Protein AF-A0A6P7F7A7-F1 (afdb_monomer)

Secondary structure (DSSP, 8-state):
--HHHHHHHTT---HHHHHHHHHHHHHHHHHTTSS--HHHHHT--B---SS--SS--SB-PPP-SSHHHHTSHHHHHHHHHHHHHTTS-SSSS-HHHHHHHHHHHHHH--

pLDDT: mean 87.93, std 7.08, range [53.31, 95.12]

Foldseek 3Di:
DDPVVVCVVVVNDDPVLVVLLVLLLVVLCLQVVVDPDPPLVVLWAADPDPDDDLQDQRGDADDDPDPCNCCPSRNVSSVSSSVLVNPDDSRPDDPVVVSVSSVVVSVVPD

Structure (mmCIF, N/CA/C/O backbone):
data_AF-A0A6P7F7A7-F1
#
_entry.id   AF-A0A6P7F7A7-F1
#
loop_
_atom_site.group_PDB
_atom_site.id
_atom_site.type_symbol
_atom_site.label_atom_id
_atom_site.label_alt_id
_atom_site.label_comp_id
_atom_site.label_asym_id
_atom_site.label_entity_id
_atom_site.label_seq_id
_atom_site.pdbx_PDB_ins_code
_atom_site.Cartn_x
_atom_site.Cartn_y
_atom_site.Cartn_z
_atom_site.occupancy
_atom_site.B_iso_or_equiv
_atom_site.auth_seq_id
_atom_site.auth_comp_id
_atom_site.auth_asym_id
_atom_site.auth_atom_id
_atom_site.pdbx_PDB_model_num
ATOM 1 N N . MET A 1 1 ? -22.895 19.239 18.131 1.00 66.06 1 MET A N 1
ATOM 2 C CA . MET A 1 1 ? -22.061 18.019 18.179 1.00 66.06 1 MET A CA 1
ATOM 3 C C . MET A 1 1 ? -21.367 17.891 16.835 1.00 66.06 1 MET A C 1
ATOM 5 O O . MET A 1 1 ? -22.065 17.857 15.827 1.00 66.06 1 MET A O 1
ATOM 9 N N . SER A 1 2 ? -20.034 17.962 16.785 1.00 86.69 2 SER A N 1
ATOM 10 C CA . SER A 1 2 ? -19.317 17.939 15.499 1.00 86.69 2 SER A CA 1
ATOM 11 C C . SER A 1 2 ? -19.252 16.513 14.935 1.00 86.69 2 SER A C 1
ATOM 13 O O . SER A 1 2 ? -19.332 15.534 15.681 1.00 86.69 2 SER A O 1
ATOM 15 N N . SER A 1 3 ? -19.093 16.374 13.616 1.00 81.25 3 SER A N 1
ATOM 16 C CA . SER A 1 3 ? -18.943 15.060 12.969 1.00 81.25 3 SER A CA 1
ATOM 17 C C . SER A 1 3 ? -17.721 14.284 13.483 1.00 81.25 3 SER A C 1
ATOM 19 O O . SER A 1 3 ? -17.748 13.057 13.539 1.00 81.25 3 SER A O 1
ATOM 21 N N . VAL A 1 4 ? -16.669 14.990 13.910 1.00 85.19 4 VAL A N 1
ATOM 22 C CA . VAL A 1 4 ? -15.457 14.406 14.506 1.00 85.19 4 VAL A CA 1
ATOM 23 C C . VAL A 1 4 ? -15.768 13.775 15.861 1.00 85.19 4 VAL A C 1
ATOM 25 O O . VAL A 1 4 ? -15.361 12.648 16.136 1.00 85.19 4 VAL A O 1
ATOM 28 N N . GLU A 1 5 ? -16.547 14.471 16.686 1.00 87.75 5 GLU A N 1
ATOM 29 C CA . GLU A 1 5 ? -16.936 13.995 18.012 1.00 87.75 5 GLU A CA 1
ATOM 30 C C . GLU A 1 5 ? -17.831 12.748 17.929 1.00 87.75 5 GLU A C 1
ATOM 32 O O . GLU A 1 5 ? -17.629 11.779 18.660 1.00 87.75 5 GLU A O 1
ATOM 37 N N . LEU A 1 6 ? -18.768 12.732 16.975 1.00 90.44 6 LEU A N 1
ATOM 38 C CA . LEU A 1 6 ? -19.599 11.565 16.661 1.00 90.44 6 LEU A CA 1
ATOM 39 C C . LEU A 1 6 ? -18.765 10.352 16.242 1.00 90.44 6 LEU A C 1
ATOM 41 O O . LEU A 1 6 ? -18.990 9.246 16.730 1.00 90.44 6 LEU A O 1
ATOM 45 N N . ARG A 1 7 ? -17.784 10.555 15.357 1.00 88.31 7 ARG A N 1
ATOM 46 C CA . ARG A 1 7 ? -16.909 9.478 14.878 1.00 88.31 7 ARG A CA 1
ATOM 47 C C . ARG A 1 7 ? -16.063 8.883 15.998 1.00 88.31 7 ARG A C 1
ATOM 49 O O . ARG A 1 7 ? -15.931 7.666 16.049 1.00 88.31 7 ARG A O 1
ATOM 56 N N . SER A 1 8 ? -15.560 9.716 16.909 1.00 87.06 8 SER A N 1
ATOM 57 C CA . SER A 1 8 ? -14.833 9.249 18.095 1.00 87.06 8 SER A CA 1
ATOM 58 C C . SER A 1 8 ? -15.723 8.391 19.001 1.00 87.06 8 SER A C 1
ATOM 60 O O . SER A 1 8 ? -15.368 7.260 19.326 1.00 87.06 8 SER A O 1
ATOM 62 N N . ARG A 1 9 ? -16.939 8.863 19.317 1.00 91.00 9 ARG A N 1
ATOM 63 C CA . ARG A 1 9 ? -17.891 8.123 20.167 1.00 91.00 9 ARG A CA 1
ATOM 64 C C . ARG A 1 9 ? -18.339 6.791 19.566 1.00 91.00 9 ARG A C 1
ATOM 66 O O . ARG A 1 9 ? -18.582 5.845 20.304 1.00 91.00 9 ARG A O 1
ATOM 73 N N . LEU A 1 10 ? -18.458 6.721 18.242 1.00 90.94 10 LEU A N 1
ATOM 74 C CA . LEU A 1 10 ? -18.872 5.515 17.520 1.00 90.94 10 LEU A CA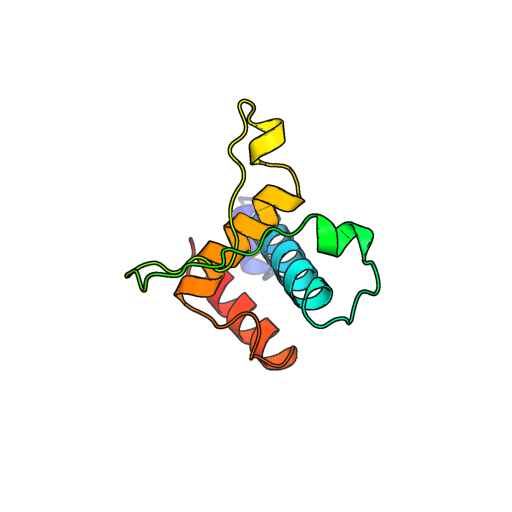 1
ATOM 75 C C . LEU A 1 10 ? -17.690 4.635 17.081 1.00 90.94 10 LEU A C 1
ATOM 77 O O . LEU A 1 10 ? -17.907 3.629 16.410 1.00 90.94 10 LEU A O 1
ATOM 81 N N . ASN A 1 11 ? -16.452 5.001 17.437 1.00 86.12 11 ASN A N 1
ATOM 82 C CA . ASN A 1 11 ? -15.229 4.308 17.024 1.00 86.12 11 ASN A CA 1
ATOM 83 C C . ASN A 1 11 ? -15.105 4.139 15.490 1.00 86.12 11 ASN A C 1
ATOM 85 O O . ASN A 1 11 ? -14.665 3.107 14.981 1.00 86.12 11 ASN A O 1
ATOM 89 N N . ILE A 1 12 ? -15.518 5.162 14.734 1.00 87.94 12 ILE A N 1
ATOM 90 C CA . ILE A 1 12 ? -15.504 5.169 13.267 1.00 87.94 12 ILE A CA 1
ATOM 91 C C . ILE A 1 12 ? -14.211 5.825 12.767 1.00 87.94 12 ILE A C 1
ATOM 93 O O . ILE A 1 12 ? -13.990 7.033 12.926 1.00 87.94 12 ILE A O 1
ATOM 97 N N . SER A 1 13 ? -13.375 5.029 12.095 1.00 86.50 13 SER A N 1
ATOM 98 C CA . SER A 1 13 ? -12.149 5.500 11.435 1.00 86.50 13 SER A CA 1
ATOM 99 C C . SER A 1 13 ? -12.432 6.581 10.390 1.00 86.50 13 SER A C 1
ATOM 101 O O . SER A 1 13 ? -13.549 6.707 9.883 1.00 86.50 13 SER A O 1
ATOM 103 N N . SER A 1 14 ? -11.430 7.398 10.068 1.00 89.81 14 SER A N 1
ATOM 104 C CA . SER A 1 14 ? -11.601 8.399 9.015 1.00 89.81 14 SER A CA 1
ATOM 105 C C . SER A 1 14 ? -11.662 7.747 7.643 1.00 89.81 14 SER A C 1
ATOM 107 O O . SER A 1 14 ? -11.189 6.628 7.443 1.00 89.81 14 SER A O 1
ATOM 109 N N . LEU A 1 15 ? -12.267 8.443 6.678 1.00 89.94 15 LEU A N 1
ATOM 110 C CA . LEU A 1 15 ? -12.226 7.978 5.295 1.00 89.94 15 LEU A CA 1
ATOM 111 C C . LEU A 1 15 ? -10.778 7.934 4.787 1.00 89.94 15 LEU A C 1
ATOM 113 O O . LEU A 1 15 ? -10.432 7.062 3.998 1.00 89.94 15 LEU A O 1
ATOM 117 N N . GLU A 1 16 ? -9.934 8.852 5.252 1.00 90.44 16 GLU A N 1
ATOM 118 C CA . GLU A 1 16 ? -8.508 8.866 4.943 1.00 90.44 16 GLU A CA 1
ATOM 119 C C . GLU A 1 16 ? -7.801 7.626 5.502 1.00 90.44 16 GLU A C 1
ATOM 121 O O . GLU A 1 16 ? -7.131 6.920 4.752 1.00 90.44 16 GLU A O 1
ATOM 126 N N . ASP A 1 17 ? -8.039 7.292 6.771 1.00 91.44 17 ASP A N 1
ATOM 127 C CA . ASP A 1 17 ? -7.515 6.093 7.432 1.00 91.44 17 ASP A CA 1
ATOM 128 C C . ASP A 1 17 ? -7.943 4.840 6.678 1.00 91.44 17 ASP A C 1
ATOM 130 O O . ASP A 1 17 ? -7.138 3.956 6.395 1.00 91.44 17 ASP A O 1
ATOM 134 N N . TYR A 1 18 ? -9.231 4.767 6.338 1.00 91.25 18 TYR A N 1
ATOM 135 C CA . TYR A 1 18 ? -9.799 3.639 5.619 1.00 91.25 18 TYR A CA 1
ATOM 136 C C . TYR A 1 18 ? -9.139 3.473 4.248 1.00 91.25 18 TYR A C 1
ATOM 138 O O . TYR A 1 18 ? -8.710 2.373 3.902 1.00 91.25 18 TYR A O 1
ATOM 146 N N . ARG A 1 19 ? -8.981 4.567 3.492 1.00 93.00 19 ARG A N 1
ATOM 147 C CA . ARG A 1 19 ? -8.305 4.553 2.187 1.00 93.00 19 ARG A CA 1
ATOM 148 C C . ARG A 1 19 ? -6.853 4.105 2.314 1.00 93.00 19 ARG A C 1
ATOM 150 O O . ARG A 1 19 ? -6.443 3.229 1.564 1.00 93.00 19 ARG A O 1
ATOM 157 N N . THR A 1 20 ? -6.118 4.633 3.290 1.00 93.69 20 THR A N 1
ATOM 158 C CA . THR A 1 20 ? -4.729 4.244 3.570 1.00 93.69 20 THR A CA 1
ATOM 159 C C . THR A 1 20 ? -4.615 2.755 3.895 1.00 93.69 20 THR A C 1
ATOM 161 O O . THR A 1 20 ? -3.761 2.062 3.341 1.00 93.69 20 THR A O 1
ATOM 164 N N . LYS A 1 21 ? -5.521 2.228 4.730 1.00 93.62 21 LYS A N 1
ATOM 165 C CA . LYS A 1 21 ? -5.580 0.794 5.044 1.00 93.62 21 LYS A CA 1
ATOM 166 C C . LYS A 1 21 ? -5.836 -0.047 3.798 1.00 93.62 21 LYS A C 1
ATOM 168 O O . LYS A 1 21 ? -5.132 -1.027 3.576 1.00 93.62 21 LYS A O 1
ATOM 173 N N . CYS A 1 22 ? -6.826 0.326 2.990 1.00 93.94 22 CYS A N 1
ATOM 174 C CA . CYS A 1 22 ? -7.156 -0.387 1.759 1.00 93.94 22 CYS A CA 1
ATOM 175 C C . CYS A 1 22 ? -5.997 -0.381 0.760 1.00 93.94 22 CYS A C 1
ATOM 177 O O . CYS A 1 22 ? -5.693 -1.427 0.199 1.00 93.94 22 CYS A O 1
ATOM 179 N N . ASP A 1 23 ? -5.337 0.761 0.578 1.00 95.00 23 ASP A N 1
ATOM 180 C CA . ASP A 1 23 ? -4.203 0.925 -0.333 1.00 95.00 23 ASP A CA 1
ATOM 181 C C . ASP A 1 23 ? -3.025 0.017 0.050 1.00 95.00 23 ASP A C 1
ATOM 183 O O . ASP A 1 23 ? -2.493 -0.705 -0.793 1.00 95.00 23 ASP A O 1
ATOM 187 N N . LEU A 1 24 ? -2.644 0.009 1.330 1.00 93.94 24 LEU A N 1
ATOM 188 C CA . LEU A 1 24 ? -1.545 -0.817 1.836 1.00 93.94 24 LEU A CA 1
ATOM 189 C C . LEU A 1 24 ? -1.900 -2.311 1.857 1.00 93.94 24 LEU A C 1
ATOM 191 O O . LEU A 1 24 ? -1.065 -3.139 1.508 1.00 93.94 24 LEU A O 1
ATOM 195 N N . ILE A 1 25 ? -3.139 -2.676 2.209 1.00 93.62 25 ILE A N 1
ATOM 196 C CA . ILE A 1 25 ? -3.612 -4.068 2.112 1.00 93.62 25 ILE A CA 1
ATOM 197 C C . ILE A 1 25 ? -3.598 -4.539 0.660 1.00 93.62 25 ILE A C 1
ATOM 199 O O . ILE A 1 25 ? -3.210 -5.673 0.392 1.00 93.62 25 ILE A O 1
ATOM 203 N N . PHE A 1 26 ? -4.042 -3.696 -0.271 1.00 93.25 26 PHE A N 1
ATOM 204 C CA . PHE A 1 26 ? -4.012 -4.017 -1.690 1.00 93.25 26 PHE A CA 1
ATOM 205 C C . PHE A 1 26 ? -2.575 -4.225 -2.173 1.00 93.25 26 PHE A C 1
ATOM 207 O O . PHE A 1 26 ? -2.306 -5.225 -2.830 1.00 93.25 26 PHE A O 1
ATOM 214 N N . LEU A 1 27 ? -1.647 -3.345 -1.783 1.00 93.44 27 LEU A N 1
ATOM 215 C CA . LEU A 1 27 ? -0.226 -3.501 -2.091 1.00 93.44 27 LEU A CA 1
ATOM 216 C C . LEU A 1 27 ? 0.336 -4.815 -1.551 1.00 93.44 27 LEU A C 1
ATOM 218 O O . LEU A 1 27 ? 0.938 -5.564 -2.308 1.00 93.44 27 LEU A O 1
ATOM 222 N N . TYR A 1 28 ? 0.095 -5.118 -0.273 1.00 92.81 28 TYR A N 1
ATOM 223 C CA . TYR A 1 28 ? 0.522 -6.375 0.339 1.00 92.81 28 TYR A CA 1
ATOM 224 C C . TYR A 1 28 ? 0.005 -7.579 -0.452 1.00 92.81 28 TYR A C 1
ATOM 226 O O . TYR A 1 28 ? 0.771 -8.451 -0.838 1.00 92.81 28 TYR A O 1
ATOM 234 N N . LYS A 1 29 ? -1.292 -7.592 -0.770 1.00 90.69 29 LYS A N 1
ATOM 235 C CA . LYS A 1 29 ? -1.920 -8.681 -1.524 1.00 90.69 29 LYS A CA 1
ATOM 236 C C . LYS A 1 29 ? -1.377 -8.839 -2.942 1.00 90.69 29 LYS A C 1
ATOM 238 O O . LYS A 1 29 ? -1.338 -9.962 -3.444 1.00 90.69 29 LYS A O 1
ATOM 243 N N . LEU A 1 30 ? -1.012 -7.728 -3.579 1.00 91.19 30 LEU A N 1
ATOM 244 C CA . LEU A 1 30 ? -0.409 -7.711 -4.907 1.00 91.19 30 LEU A CA 1
ATOM 245 C C . LEU A 1 30 ? 1.009 -8.305 -4.888 1.00 91.19 30 LEU A C 1
ATOM 247 O O . LEU A 1 30 ? 1.408 -8.938 -5.858 1.00 91.19 30 LEU A O 1
ATOM 251 N N . LEU A 1 31 ? 1.749 -8.126 -3.789 1.00 88.88 31 LEU A N 1
ATOM 252 C CA . LEU A 1 31 ? 3.113 -8.638 -3.611 1.00 88.88 31 LEU A CA 1
ATOM 253 C C . LEU A 1 31 ? 3.154 -10.087 -3.119 1.00 88.88 31 LEU A C 1
ATOM 255 O O . LEU A 1 31 ? 3.963 -10.868 -3.599 1.00 88.88 31 LEU A O 1
ATOM 259 N N . ASP A 1 32 ? 2.253 -10.456 -2.211 1.00 85.06 32 ASP A N 1
ATOM 260 C CA . ASP A 1 32 ? 2.128 -11.800 -1.626 1.00 85.06 32 ASP A CA 1
ATOM 261 C C . ASP A 1 32 ? 1.478 -12.816 -2.596 1.00 85.06 32 ASP A C 1
ATOM 263 O O . ASP A 1 32 ? 1.004 -13.873 -2.195 1.00 85.06 32 ASP A O 1
ATOM 267 N N . HIS A 1 33 ? 1.365 -12.478 -3.888 1.00 70.81 33 HIS A N 1
ATOM 268 C CA . HIS A 1 33 ? 0.725 -13.271 -4.951 1.00 70.81 33 HIS A CA 1
ATOM 269 C C . HIS A 1 33 ? -0.726 -13.722 -4.691 1.00 70.81 33 HIS A C 1
ATOM 271 O O . HIS A 1 33 ? -1.299 -14.466 -5.482 1.00 70.81 33 HIS A O 1
ATOM 277 N N . THR A 1 34 ? -1.383 -13.223 -3.640 1.00 77.00 34 THR A N 1
ATOM 278 C CA . THR A 1 34 ? -2.814 -13.489 -3.402 1.00 77.00 34 THR A CA 1
ATOM 279 C C . THR A 1 34 ? -3.715 -12.874 -4.478 1.00 77.00 34 THR A C 1
ATOM 281 O O . THR A 1 34 ? -4.875 -13.263 -4.611 1.00 77.00 34 THR A O 1
ATOM 284 N N . THR A 1 35 ? -3.199 -11.897 -5.231 1.00 79.38 35 THR A N 1
ATOM 285 C CA . THR A 1 35 ? -3.854 -11.311 -6.403 1.00 79.38 35 THR A CA 1
ATOM 286 C C . THR A 1 35 ? -3.062 -11.681 -7.653 1.00 79.38 35 THR A C 1
ATOM 288 O O . THR A 1 35 ? -2.011 -11.099 -7.913 1.00 79.38 35 THR A O 1
ATOM 291 N N . ASP A 1 36 ? -3.571 -12.637 -8.429 1.00 81.50 36 ASP A N 1
ATOM 292 C CA . ASP A 1 36 ? -2.947 -13.069 -9.681 1.00 81.50 36 ASP A CA 1
ATOM 293 C C . ASP A 1 36 ? -3.288 -12.090 -10.815 1.00 81.50 36 ASP A C 1
ATOM 295 O O . ASP A 1 36 ? -4.299 -12.213 -11.508 1.00 81.50 36 ASP A O 1
ATOM 299 N N . CYS A 1 37 ? -2.489 -11.030 -10.931 1.00 88.62 37 CYS A N 1
ATOM 300 C CA . CYS A 1 37 ? -2.593 -10.071 -12.024 1.00 88.62 37 CYS A CA 1
ATOM 301 C C . CYS A 1 37 ? -1.212 -9.509 -12.372 1.00 88.62 37 CYS A C 1
ATOM 303 O O . CYS A 1 37 ? -0.754 -8.516 -11.795 1.00 88.62 37 CYS A O 1
ATOM 305 N N . SER A 1 38 ? -0.560 -10.140 -13.349 1.00 87.75 38 SER A N 1
ATOM 306 C CA . SER A 1 38 ? 0.751 -9.725 -13.859 1.00 87.75 38 SER A CA 1
ATOM 307 C C . SER A 1 38 ? 0.756 -8.289 -14.372 1.00 87.75 38 SER A C 1
ATOM 309 O O . SER A 1 38 ? 1.729 -7.569 -14.160 1.00 87.75 38 SER A O 1
ATOM 311 N N . ASP A 1 39 ? -0.337 -7.847 -14.996 1.00 91.56 39 ASP A N 1
ATOM 312 C CA . ASP A 1 39 ? -0.439 -6.504 -15.564 1.00 91.56 39 ASP A CA 1
ATOM 313 C C . ASP A 1 39 ? -0.374 -5.440 -14.470 1.00 91.56 39 ASP A C 1
ATOM 315 O O . ASP A 1 39 ? 0.398 -4.489 -14.575 1.00 91.56 39 ASP A O 1
ATOM 319 N N . LEU A 1 40 ? -1.115 -5.623 -13.373 1.00 91.31 40 LEU A N 1
ATOM 320 C CA . LEU A 1 40 ? -1.074 -4.707 -12.233 1.00 91.31 40 LEU A CA 1
ATOM 321 C C . LEU A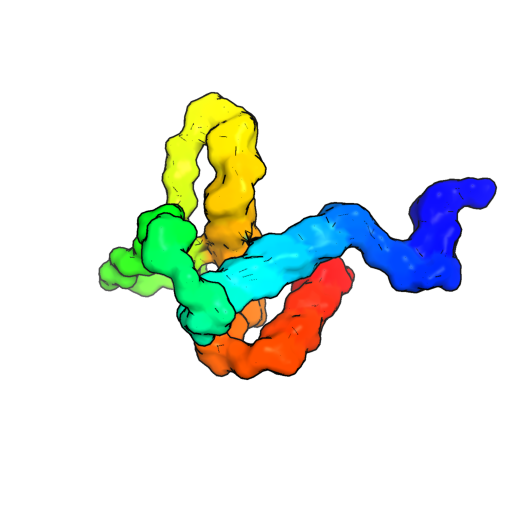 1 40 ? 0.276 -4.751 -11.517 1.00 91.31 40 LEU A C 1
ATOM 323 O O . LEU A 1 40 ? 0.796 -3.701 -11.140 1.00 91.31 40 LEU A O 1
ATOM 327 N N . LEU A 1 41 ? 0.863 -5.940 -11.362 1.00 90.69 41 LEU A N 1
ATOM 328 C CA . LEU A 1 41 ? 2.185 -6.084 -10.757 1.00 90.69 41 LEU A CA 1
ATOM 329 C C . LEU A 1 41 ? 3.269 -5.399 -11.605 1.00 90.69 41 LEU A C 1
ATOM 331 O O . LEU A 1 41 ? 4.158 -4.760 -11.050 1.00 90.69 41 LEU A O 1
ATOM 335 N N . SER A 1 42 ? 3.154 -5.443 -12.938 1.00 91.81 42 SER A N 1
ATOM 336 C CA . SER A 1 42 ? 4.081 -4.778 -13.867 1.00 91.81 42 SER A CA 1
ATOM 337 C C . SER A 1 42 ? 4.104 -3.252 -13.718 1.00 91.81 42 SER A C 1
ATOM 339 O O . SER A 1 42 ? 5.084 -2.598 -14.080 1.00 91.81 42 SER A O 1
ATOM 341 N N . LEU A 1 43 ? 3.041 -2.668 -13.151 1.00 92.75 43 LEU A N 1
ATOM 342 C CA . LEU A 1 43 ? 2.967 -1.236 -12.868 1.00 92.75 43 LEU A CA 1
ATOM 343 C C . LEU A 1 43 ? 3.754 -0.846 -11.609 1.00 92.75 43 LEU A C 1
ATOM 345 O O . LEU A 1 43 ? 4.088 0.335 -11.465 1.00 92.75 43 LEU A O 1
ATOM 349 N N . ILE A 1 44 ? 4.055 -1.802 -10.720 1.00 93.06 44 ILE A N 1
ATOM 350 C CA . ILE A 1 44 ? 4.815 -1.576 -9.490 1.00 93.06 44 ILE A CA 1
ATOM 351 C C . ILE A 1 44 ? 6.305 -1.501 -9.811 1.00 93.06 44 ILE A C 1
ATOM 353 O O . ILE A 1 44 ? 6.917 -2.432 -10.324 1.00 93.06 44 ILE A O 1
ATOM 357 N N . ASN A 1 45 ? 6.911 -0.367 -9.477 1.00 93.31 45 ASN A N 1
ATOM 358 C CA . ASN A 1 45 ? 8.317 -0.116 -9.764 1.00 93.31 45 ASN A CA 1
ATOM 359 C C . ASN A 1 45 ? 9.136 -0.362 -8.499 1.00 93.31 45 ASN A C 1
ATOM 361 O O . ASN A 1 45 ? 9.113 0.465 -7.588 1.00 93.31 45 ASN A O 1
ATOM 365 N N . PHE A 1 46 ? 9.882 -1.462 -8.440 1.00 90.94 46 PHE A N 1
ATOM 366 C CA . PHE A 1 46 ? 10.820 -1.706 -7.345 1.00 90.94 46 PHE A CA 1
ATOM 367 C C . PHE A 1 46 ? 12.090 -0.885 -7.518 1.00 90.94 46 PHE A C 1
ATOM 369 O O . PHE A 1 46 ? 12.603 -0.703 -8.626 1.00 90.94 46 PHE A O 1
ATOM 376 N N . ARG A 1 47 ? 12.616 -0.380 -6.405 1.00 89.56 47 ARG A N 1
ATOM 377 C CA . ARG A 1 47 ? 13.906 0.294 -6.392 1.00 89.56 47 ARG A CA 1
ATOM 378 C C . ARG A 1 47 ? 14.998 -0.727 -6.094 1.00 89.56 47 ARG A C 1
ATOM 380 O O . ARG A 1 47 ? 15.275 -1.039 -4.943 1.00 89.56 47 ARG A O 1
ATOM 387 N N . CYS A 1 48 ? 15.693 -1.174 -7.132 1.00 82.81 48 CYS A N 1
ATOM 388 C CA . CYS A 1 48 ? 16.917 -1.956 -6.969 1.00 82.81 48 CYS A CA 1
ATOM 389 C C . CYS A 1 48 ? 18.095 -1.010 -6.694 1.00 82.81 48 CYS A C 1
ATOM 391 O O . CYS A 1 48 ? 18.830 -0.627 -7.605 1.00 82.81 48 CYS A O 1
ATOM 393 N N . SER A 1 49 ? 18.248 -0.549 -5.448 1.00 74.00 49 SER A N 1
ATOM 394 C CA . SER A 1 49 ? 19.404 0.270 -5.073 1.00 74.00 49 SER A CA 1
ATOM 395 C C . SER A 1 49 ? 20.649 -0.597 -4.913 1.00 74.00 49 SER A C 1
ATOM 397 O O . SER A 1 49 ? 20.680 -1.495 -4.081 1.00 74.00 49 SER A O 1
ATOM 399 N N . THR A 1 50 ? 21.713 -0.271 -5.642 1.00 75.75 50 THR A N 1
ATOM 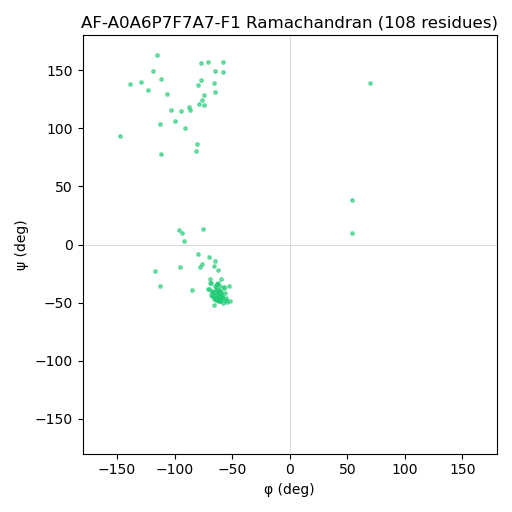400 C CA . THR A 1 50 ? 23.039 -0.894 -5.482 1.00 75.75 50 THR A CA 1
ATOM 401 C C . THR A 1 50 ? 23.833 -0.328 -4.300 1.00 75.75 50 THR A C 1
ATOM 403 O O . THR A 1 50 ? 24.898 -0.837 -3.964 1.00 75.75 50 THR A O 1
ATOM 406 N N . ARG A 1 51 ? 23.332 0.740 -3.667 1.00 77.31 51 ARG A N 1
ATOM 407 C CA . ARG A 1 51 ? 23.971 1.444 -2.551 1.00 77.31 51 ARG A CA 1
ATOM 408 C C . ARG A 1 51 ? 23.039 1.466 -1.345 1.00 77.31 51 ARG A C 1
ATOM 410 O O . ARG A 1 51 ? 21.878 1.843 -1.484 1.00 77.31 51 ARG A O 1
ATOM 417 N N . ILE A 1 52 ? 23.584 1.141 -0.176 1.00 74.94 52 ILE A N 1
ATOM 418 C CA . ILE A 1 52 ? 22.890 1.252 1.109 1.00 74.94 52 ILE A CA 1
ATOM 419 C C . ILE A 1 52 ? 22.824 2.735 1.490 1.00 74.94 52 ILE A C 1
ATOM 421 O O . ILE A 1 52 ? 23.852 3.407 1.604 1.00 74.94 52 ILE A O 1
ATOM 425 N N . LEU A 1 53 ? 21.610 3.253 1.639 1.00 79.62 53 LEU A N 1
ATOM 426 C CA . LEU A 1 53 ? 21.322 4.613 2.099 1.00 79.62 53 LEU A CA 1
ATOM 427 C C . LEU A 1 53 ? 20.596 4.537 3.447 1.00 79.62 53 LEU A C 1
ATOM 429 O O . LEU A 1 53 ? 20.087 3.482 3.809 1.00 79.62 53 LEU A O 1
ATOM 433 N N . ARG A 1 54 ? 20.547 5.650 4.192 1.00 76.81 54 ARG A N 1
ATOM 434 C CA . ARG A 1 54 ? 19.757 5.720 5.439 1.00 76.81 54 ARG A CA 1
ATOM 435 C C . ARG A 1 54 ? 18.270 5.489 5.173 1.00 76.81 54 ARG A C 1
ATOM 437 O O . ARG A 1 54 ? 17.638 4.757 5.918 1.00 76.81 54 ARG A O 1
ATOM 444 N N . ASP A 1 55 ? 17.782 6.036 4.063 1.00 76.88 55 ASP A N 1
ATOM 445 C CA . ASP A 1 55 ? 16.452 5.748 3.542 1.00 76.88 55 ASP A CA 1
ATOM 446 C C . ASP A 1 55 ? 16.574 4.790 2.359 1.00 76.88 55 ASP A C 1
ATOM 448 O O . ASP A 1 55 ? 17.136 5.133 1.311 1.00 76.88 55 ASP A O 1
ATOM 452 N N . MET A 1 56 ? 16.025 3.590 2.522 1.00 83.50 56 MET A N 1
ATOM 453 C CA . MET A 1 56 ? 15.941 2.577 1.474 1.00 83.50 56 MET A CA 1
ATOM 454 C C . MET A 1 56 ? 14.485 2.363 1.061 1.00 83.50 56 MET A C 1
ATOM 456 O O . MET A 1 56 ? 13.864 1.390 1.480 1.00 83.50 56 MET A O 1
ATOM 460 N N . PRO A 1 57 ? 13.912 3.267 0.246 1.00 88.12 57 PRO A N 1
ATOM 461 C CA . PRO A 1 57 ? 12.551 3.075 -0.223 1.00 88.12 57 PRO A CA 1
ATOM 462 C C . PRO A 1 57 ? 12.489 1.830 -1.106 1.00 88.12 57 PRO A C 1
ATOM 464 O O . PRO A 1 57 ? 13.286 1.686 -2.036 1.00 88.12 57 PRO A O 1
ATOM 467 N N . VAL A 1 58 ? 11.519 0.966 -0.822 1.00 90.88 58 VAL A N 1
ATOM 468 C CA . VAL A 1 58 ? 11.273 -0.294 -1.536 1.00 90.88 58 VAL A CA 1
ATOM 469 C C . VAL A 1 58 ? 10.860 -0.040 -2.991 1.00 90.88 58 VAL A C 1
ATOM 471 O O . VAL A 1 58 ? 11.250 -0.769 -3.905 1.00 90.88 58 VAL A O 1
ATOM 474 N N . P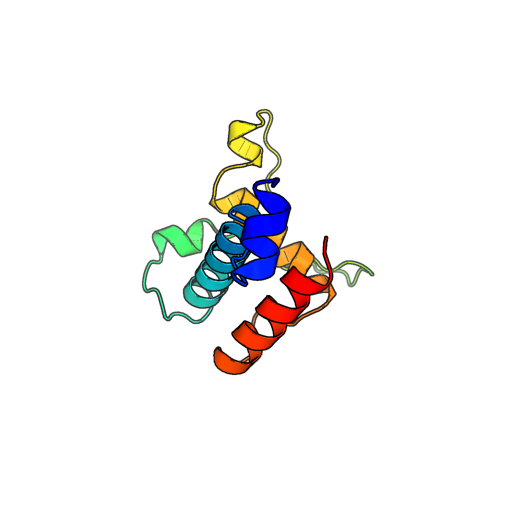HE A 1 59 ? 10.109 1.034 -3.229 1.00 93.50 59 PHE A N 1
ATOM 475 C CA . PHE A 1 59 ? 9.543 1.390 -4.524 1.00 93.50 59 PHE A CA 1
ATOM 476 C C . PHE A 1 59 ? 10.178 2.652 -5.113 1.00 93.50 59 PHE A C 1
ATOM 478 O O . PHE A 1 59 ? 10.435 3.645 -4.428 1.00 93.50 59 PHE A O 1
ATOM 485 N N . SER A 1 60 ? 10.361 2.649 -6.431 1.00 93.12 60 SER A N 1
ATOM 486 C CA . SER A 1 60 ? 10.766 3.809 -7.220 1.00 93.12 60 SER A CA 1
ATOM 487 C C . SER A 1 60 ? 9.539 4.620 -7.634 1.00 93.12 60 SER A C 1
ATOM 489 O O . SER A 1 60 ? 8.685 4.145 -8.384 1.00 93.12 60 SER A O 1
ATOM 491 N N . ILE A 1 61 ? 9.424 5.855 -7.149 1.00 91.75 61 ILE A N 1
ATOM 492 C CA . ILE A 1 61 ? 8.289 6.727 -7.473 1.00 91.75 61 ILE A CA 1
ATOM 493 C C . ILE A 1 61 ? 8.597 7.495 -8.761 1.00 91.75 61 ILE A C 1
ATOM 495 O O . ILE A 1 61 ? 9.536 8.290 -8.811 1.00 91.75 61 ILE A O 1
ATOM 499 N N . LYS A 1 62 ? 7.780 7.291 -9.802 1.00 88.69 62 LYS A N 1
ATOM 500 C CA . LYS A 1 62 ? 7.857 8.089 -11.035 1.00 88.69 62 LYS A CA 1
ATOM 501 C C . LYS A 1 62 ? 7.471 9.542 -10.743 1.00 88.69 62 LYS A C 1
ATOM 503 O O . LYS A 1 62 ? 6.516 9.801 -10.008 1.00 88.69 62 LYS A O 1
ATOM 508 N N . HIS A 1 63 ? 8.195 10.487 -11.336 1.00 87.94 63 HIS A N 1
ATOM 509 C CA . HIS A 1 63 ? 7.851 11.903 -11.249 1.00 87.94 63 HIS A CA 1
ATOM 510 C C . HIS A 1 63 ? 6.726 12.233 -12.239 1.00 87.94 63 HIS A C 1
ATOM 512 O O . HIS A 1 63 ? 6.754 11.775 -13.379 1.00 87.94 63 HIS A O 1
ATOM 518 N N . TYR A 1 64 ? 5.741 13.022 -11.809 1.00 89.00 64 TYR A N 1
ATOM 519 C CA . TYR A 1 64 ? 4.607 13.427 -12.641 1.00 89.00 64 TYR A CA 1
ATOM 520 C C . TYR A 1 64 ? 4.434 14.941 -12.591 1.00 89.00 64 TYR A C 1
ATOM 522 O O . TYR A 1 64 ? 4.520 15.543 -11.524 1.00 89.00 64 TYR A O 1
ATOM 530 N N . HIS A 1 65 ? 4.125 15.536 -13.741 1.00 90.25 65 HIS A N 1
ATOM 531 C CA . HIS A 1 65 ? 3.924 16.982 -13.873 1.00 90.25 65 HIS A CA 1
ATOM 532 C C . HIS A 1 65 ? 2.578 17.470 -13.324 1.00 90.25 65 HIS A C 1
ATOM 534 O O . HIS A 1 65 ? 2.402 18.663 -13.097 1.00 90.25 65 HIS A O 1
ATOM 540 N N . THR A 1 66 ? 1.615 16.568 -13.113 1.00 94.31 66 THR A N 1
ATOM 541 C CA . THR A 1 66 ? 0.270 16.913 -12.644 1.00 94.31 66 THR A CA 1
ATOM 542 C C . THR A 1 66 ? -0.038 16.259 -11.304 1.00 94.31 66 THR A C 1
ATOM 544 O O . THR A 1 66 ? 0.385 15.134 -11.021 1.00 94.31 66 THR A O 1
ATOM 547 N N . ASN A 1 67 ? -0.862 16.937 -10.501 1.00 91.31 67 ASN A N 1
ATOM 548 C CA . ASN A 1 67 ? -1.402 16.370 -9.266 1.00 91.31 67 ASN A CA 1
ATOM 549 C C . ASN A 1 67 ? -2.169 15.070 -9.538 1.00 91.31 67 ASN A C 1
ATOM 551 O O . ASN A 1 67 ? -2.038 14.120 -8.777 1.00 91.31 67 ASN A O 1
ATOM 555 N N . TYR A 1 68 ? -2.895 14.984 -10.654 1.00 92.19 68 TYR A N 1
ATOM 556 C CA . TYR A 1 68 ? -3.579 13.755 -11.057 1.00 92.19 68 TYR A CA 1
ATOM 557 C C . TYR A 1 68 ? -2.617 12.574 -11.228 1.00 9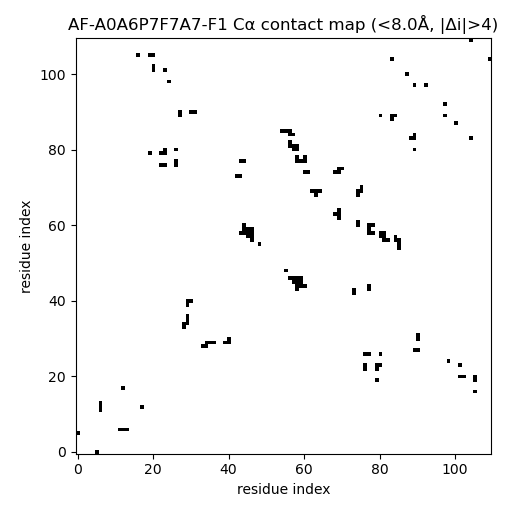2.19 68 TYR A C 1
ATOM 559 O O . TYR A 1 68 ? -2.887 11.493 -10.713 1.00 92.19 68 TYR A O 1
ATOM 567 N N . GLY A 1 69 ? -1.471 12.778 -11.887 1.00 91.00 69 GLY A N 1
ATOM 568 C CA . GLY A 1 69 ? -0.450 11.737 -12.020 1.00 91.00 69 GLY A CA 1
ATOM 569 C C . GLY A 1 69 ? 0.180 11.366 -10.676 1.00 91.00 69 GLY A C 1
ATOM 570 O O . GLY A 1 69 ? 0.309 10.184 -10.353 1.00 91.00 69 GLY A O 1
ATOM 571 N N . LYS A 1 70 ? 0.497 12.371 -9.849 1.00 90.06 70 LYS A N 1
ATOM 572 C CA . LYS A 1 70 ? 1.074 12.181 -8.509 1.00 90.06 70 LYS A CA 1
ATOM 573 C C . LYS A 1 70 ? 0.145 11.403 -7.570 1.00 90.06 70 LYS A C 1
ATOM 575 O O . LYS A 1 70 ? 0.600 10.517 -6.858 1.00 90.06 70 LYS A O 1
ATOM 580 N N . PHE A 1 71 ? -1.150 11.712 -7.583 1.00 91.12 71 PHE A N 1
ATOM 581 C CA . PHE A 1 71 ? -2.161 11.070 -6.736 1.00 91.12 71 PHE A CA 1
ATOM 582 C C . PHE A 1 71 ? -2.866 9.890 -7.416 1.00 91.12 71 PHE A C 1
ATOM 584 O O . PHE A 1 71 ? -3.842 9.364 -6.875 1.00 91.12 71 PHE A O 1
ATOM 591 N N . SER A 1 72 ? -2.369 9.449 -8.576 1.00 92.81 72 SER A N 1
ATOM 592 C CA . SER A 1 72 ? -2.852 8.232 -9.225 1.00 92.81 72 SER A CA 1
ATOM 593 C C . SER A 1 72 ? -2.698 7.028 -8.283 1.00 92.81 72 SER A C 1
ATOM 595 O O . SER A 1 72 ? -1.764 7.004 -7.474 1.00 92.81 72 SER A O 1
ATOM 597 N N . PRO A 1 73 ? -3.588 6.020 -8.355 1.00 92.06 73 PRO A N 1
ATOM 598 C CA . PRO A 1 73 ? -3.589 4.905 -7.410 1.00 92.06 73 PRO A CA 1
ATOM 599 C C . PRO A 1 73 ? -2.225 4.222 -7.269 1.00 92.06 73 PRO A C 1
ATOM 601 O O . PRO A 1 73 ? -1.741 4.090 -6.152 1.00 92.06 73 PRO A O 1
ATOM 604 N N . ILE A 1 74 ? -1.567 3.887 -8.383 1.00 93.38 74 ILE A N 1
ATOM 605 C CA . ILE A 1 74 ? -0.265 3.202 -8.378 1.00 93.38 74 ILE A CA 1
ATOM 606 C C . ILE A 1 74 ? 0.820 4.050 -7.704 1.00 93.38 74 ILE A C 1
ATOM 608 O O . ILE A 1 74 ? 1.525 3.560 -6.824 1.00 93.38 74 ILE A O 1
ATOM 612 N N . ASN A 1 75 ? 0.936 5.335 -8.059 1.00 94.12 75 ASN A N 1
ATOM 613 C CA . ASN A 1 75 ? 1.933 6.212 -7.443 1.00 94.12 75 ASN A CA 1
ATOM 614 C C . ASN A 1 75 ? 1.661 6.391 -5.943 1.00 94.12 75 ASN A C 1
ATOM 616 O O . ASN A 1 75 ? 2.556 6.225 -5.111 1.00 94.12 75 ASN A O 1
ATOM 620 N N . ARG A 1 76 ? 0.403 6.673 -5.593 1.00 94.12 76 ARG A N 1
ATOM 621 C CA . ARG A 1 76 ? -0.031 6.879 -4.211 1.00 94.12 76 ARG A CA 1
ATOM 622 C C . ARG A 1 76 ? 0.257 5.656 -3.345 1.00 94.12 76 ARG A C 1
ATOM 624 O O . ARG A 1 76 ? 0.792 5.815 -2.254 1.00 94.12 76 ARG A O 1
ATOM 631 N N . ILE A 1 77 ? -0.051 4.460 -3.843 1.00 95.12 77 ILE A N 1
ATOM 632 C CA . ILE A 1 77 ? 0.171 3.195 -3.140 1.00 95.12 77 ILE A CA 1
ATOM 633 C C . ILE A 1 77 ? 1.668 2.918 -2.964 1.00 95.12 77 ILE A C 1
ATOM 635 O O . ILE A 1 77 ? 2.087 2.588 -1.862 1.00 95.12 77 ILE A O 1
ATOM 639 N N . GLN A 1 78 ? 2.495 3.115 -3.996 1.00 94.81 78 GLN A N 1
ATOM 640 C CA . GLN A 1 78 ? 3.951 2.970 -3.864 1.00 94.81 78 GLN A CA 1
ATOM 641 C C . GLN A 1 78 ? 4.555 3.981 -2.876 1.00 94.81 78 GLN A C 1
ATOM 643 O O . GLN A 1 78 ? 5.455 3.644 -2.111 1.00 94.81 78 GLN A O 1
ATOM 648 N N . THR A 1 79 ? 4.061 5.223 -2.881 1.00 94.38 79 THR A N 1
ATOM 649 C CA . THR A 1 79 ? 4.500 6.264 -1.941 1.00 94.38 79 THR A CA 1
ATOM 650 C C . THR A 1 79 ? 4.140 5.891 -0.507 1.00 94.38 79 THR A C 1
ATOM 652 O O . THR A 1 79 ? 4.985 5.968 0.378 1.00 94.38 79 THR A O 1
ATOM 655 N N . LEU A 1 80 ? 2.905 5.431 -0.295 1.00 94.50 80 LEU A N 1
ATOM 656 C CA . LEU A 1 80 ? 2.443 4.889 0.982 1.00 94.50 80 LEU A CA 1
ATOM 657 C C . LEU A 1 80 ? 3.263 3.677 1.426 1.00 94.50 80 LEU A C 1
ATOM 659 O O . LEU A 1 80 ? 3.627 3.586 2.591 1.00 94.50 80 LEU A O 1
ATOM 663 N N . GLY A 1 81 ? 3.574 2.765 0.507 1.00 94.19 81 GLY A N 1
ATOM 664 C CA . GLY A 1 81 ? 4.391 1.588 0.788 1.00 94.19 81 GLY A CA 1
ATOM 665 C C . GLY A 1 81 ? 5.803 1.957 1.234 1.00 94.19 81 GLY A C 1
ATOM 666 O O . GLY A 1 81 ? 6.302 1.372 2.187 1.00 94.19 81 GLY A O 1
ATOM 667 N N . ASN A 1 82 ? 6.418 2.965 0.607 1.00 93.44 82 ASN A N 1
ATOM 668 C CA . ASN A 1 82 ? 7.722 3.478 1.031 1.00 93.44 82 ASN A CA 1
ATOM 669 C C . ASN A 1 82 ? 7.682 4.066 2.442 1.00 93.44 82 ASN A C 1
ATOM 671 O O . ASN A 1 82 ? 8.553 3.753 3.246 1.00 93.44 82 ASN A O 1
ATOM 675 N N . ASP A 1 83 ? 6.676 4.887 2.735 1.00 92.50 83 ASP A N 1
ATOM 676 C CA . ASP A 1 83 ? 6.480 5.491 4.055 1.00 92.50 83 ASP A CA 1
ATOM 677 C C . ASP A 1 83 ? 6.276 4.416 5.136 1.00 92.50 83 ASP A C 1
ATOM 679 O O . ASP A 1 83 ? 6.983 4.376 6.138 1.00 92.50 83 ASP A O 1
ATOM 683 N N . PHE A 1 84 ? 5.397 3.446 4.871 1.00 92.19 84 PHE A N 1
ATOM 684 C CA . PHE A 1 84 ? 5.174 2.306 5.759 1.00 92.19 84 PHE A CA 1
ATOM 685 C C . PHE A 1 84 ? 6.450 1.476 5.975 1.00 92.19 84 PHE A C 1
ATOM 687 O O . PHE A 1 84 ? 6.752 1.094 7.108 1.00 92.19 84 PHE A O 1
ATOM 694 N N . SER A 1 85 ? 7.232 1.255 4.910 1.00 90.56 85 SER A N 1
ATOM 695 C CA . SER A 1 85 ? 8.464 0.455 4.949 1.00 90.56 85 SER A CA 1
ATOM 696 C C . SER A 1 85 ? 9.585 1.045 5.809 1.00 90.56 85 SER A C 1
ATOM 698 O O . SER A 1 85 ? 10.522 0.333 6.156 1.00 90.56 85 SER A O 1
ATOM 700 N N . GLN A 1 86 ? 9.490 2.323 6.194 1.00 88.81 86 GLN A N 1
ATOM 701 C CA . GLN A 1 86 ? 10.452 2.935 7.115 1.00 88.81 86 GLN A CA 1
ATOM 702 C C . GLN A 1 86 ? 10.332 2.381 8.539 1.00 88.81 86 GLN A C 1
ATOM 704 O O . GLN A 1 86 ? 11.318 2.352 9.270 1.00 88.81 86 GLN A O 1
ATOM 709 N N . SER A 1 87 ? 9.128 1.962 8.939 1.00 89.19 87 SER A N 1
ATOM 710 C CA . SER A 1 87 ? 8.837 1.509 10.307 1.00 89.19 87 SER A CA 1
ATOM 711 C C . SER A 1 87 ? 8.416 0.041 10.387 1.00 89.19 87 SER A C 1
ATOM 713 O O . SER A 1 87 ? 8.547 -0.579 11.442 1.00 89.19 87 SER A O 1
ATOM 715 N N . TYR A 1 88 ? 7.904 -0.527 9.295 1.00 89.38 88 TYR A N 1
ATOM 716 C CA . TYR A 1 88 ? 7.327 -1.867 9.273 1.00 89.38 88 TYR A CA 1
ATOM 717 C C . TYR A 1 88 ? 7.749 -2.625 8.017 1.00 89.38 88 TYR A C 1
ATOM 719 O O . TYR A 1 88 ? 7.720 -2.082 6.919 1.00 89.38 88 TYR A O 1
ATOM 727 N N . ASP A 1 89 ? 8.076 -3.907 8.158 1.00 84.94 89 ASP A N 1
ATOM 728 C CA . ASP A 1 89 ? 8.387 -4.752 7.004 1.00 84.94 89 ASP A CA 1
ATOM 729 C C . ASP A 1 89 ? 7.110 -5.123 6.231 1.00 84.94 89 ASP A C 1
ATOM 731 O O . ASP A 1 89 ? 6.115 -5.590 6.800 1.00 84.94 89 ASP A O 1
ATOM 735 N N . LEU A 1 90 ? 7.146 -4.887 4.921 1.00 82.62 90 LEU A N 1
ATOM 736 C CA . LEU A 1 90 ? 6.023 -5.049 4.008 1.00 82.62 90 LEU A CA 1
ATOM 737 C C . LEU A 1 90 ? 6.018 -6.420 3.306 1.00 82.62 90 LEU A C 1
ATOM 739 O O . LEU A 1 90 ? 4.963 -6.821 2.822 1.00 82.62 90 LEU A O 1
ATOM 743 N N . VAL A 1 91 ? 7.153 -7.133 3.258 1.00 75.06 91 VAL A N 1
ATOM 744 C CA . VAL A 1 91 ? 7.327 -8.358 2.449 1.00 75.06 91 VAL A CA 1
ATOM 745 C C . VAL A 1 91 ? 7.501 -9.608 3.315 1.00 75.06 91 VAL A C 1
ATOM 747 O O . VAL A 1 91 ? 6.967 -10.653 2.966 1.00 75.06 91 VAL A O 1
ATOM 750 N N . ASP A 1 92 ? 8.173 -9.512 4.466 1.00 72.31 92 ASP A N 1
ATOM 751 C CA . ASP A 1 92 ? 8.454 -10.680 5.327 1.00 72.31 92 ASP A CA 1
ATOM 752 C C . ASP A 1 92 ? 7.436 -10.863 6.475 1.00 72.31 92 ASP A C 1
ATOM 754 O O . ASP A 1 92 ? 7.642 -11.610 7.435 1.00 72.31 92 ASP A O 1
ATOM 758 N N . THR A 1 93 ? 6.301 -10.155 6.433 1.00 81.38 93 THR A N 1
ATOM 759 C CA . THR A 1 93 ? 5.273 -10.249 7.479 1.00 81.38 93 THR A CA 1
ATOM 760 C C . THR A 1 93 ? 4.052 -11.026 7.007 1.00 81.38 93 THR A C 1
ATOM 762 O O . THR A 1 93 ? 3.464 -10.729 5.976 1.00 81.38 93 THR A O 1
ATOM 765 N N . GLY A 1 94 ? 3.607 -12.013 7.790 1.00 88.44 94 GLY A N 1
ATOM 766 C CA . GLY A 1 94 ? 2.332 -12.688 7.532 1.00 88.44 94 GLY A CA 1
ATOM 767 C C . GLY A 1 94 ? 1.134 -11.739 7.687 1.00 88.44 94 GLY A C 1
ATOM 768 O O . GLY A 1 94 ? 1.143 -10.842 8.535 1.00 88.44 94 GLY A O 1
ATOM 769 N N . PHE A 1 95 ? 0.060 -11.974 6.928 1.00 88.12 95 PHE A N 1
ATOM 770 C CA . PHE A 1 95 ? -1.083 -11.056 6.798 1.00 88.12 95 PHE A CA 1
ATOM 771 C C . PHE A 1 95 ? -1.727 -10.606 8.124 1.00 88.12 95 PHE A C 1
ATOM 773 O O . PHE A 1 95 ? -2.174 -9.465 8.259 1.00 88.12 95 PHE A O 1
ATOM 780 N N . VAL A 1 96 ? -1.780 -11.486 9.129 1.00 90.19 96 VAL A N 1
ATOM 781 C CA . VAL A 1 96 ? -2.326 -11.154 10.459 1.00 90.19 96 VAL A CA 1
ATOM 782 C C . VAL A 1 96 ? -1.455 -10.114 11.162 1.00 90.19 96 VAL A C 1
ATOM 784 O O . VAL A 1 96 ? -1.967 -9.110 11.661 1.00 90.19 96 VAL A O 1
ATOM 787 N N . ARG A 1 97 ? -0.133 -10.323 11.155 1.00 90.75 97 ARG A N 1
ATOM 788 C CA . ARG A 1 97 ? 0.838 -9.383 11.723 1.00 90.75 97 ARG A CA 1
ATOM 789 C C . ARG A 1 97 ? 0.823 -8.070 10.948 1.00 90.75 97 ARG A C 1
ATOM 791 O O . ARG A 1 97 ? 0.782 -7.011 11.567 1.00 90.75 97 ARG A O 1
ATOM 798 N N . PHE A 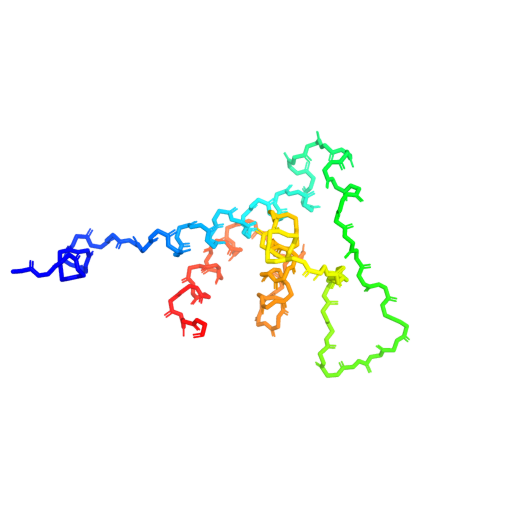1 98 ? 0.745 -8.145 9.621 1.00 92.06 98 PHE A N 1
ATOM 799 C CA . PHE A 1 98 ? 0.611 -6.975 8.759 1.00 92.06 98 PHE A CA 1
ATOM 800 C C . PHE A 1 98 ? -0.600 -6.108 9.146 1.00 92.06 98 PHE A C 1
ATOM 802 O O . PHE A 1 98 ? -0.454 -4.906 9.350 1.00 92.06 98 PHE A O 1
ATOM 809 N N . LYS A 1 99 ? -1.790 -6.696 9.352 1.00 91.19 99 LYS A N 1
ATOM 810 C CA . LYS A 1 99 ? -2.988 -5.951 9.797 1.00 91.19 99 LYS A CA 1
ATOM 811 C C . LYS A 1 99 ? -2.820 -5.267 11.153 1.00 91.19 99 LYS A C 1
ATOM 813 O O . LYS A 1 99 ? -3.375 -4.184 11.365 1.00 91.19 99 LYS A O 1
ATOM 818 N N . HIS A 1 100 ? -2.094 -5.899 12.071 1.00 91.69 100 HIS A N 1
ATOM 819 C CA . HIS A 1 100 ? -1.784 -5.296 13.361 1.00 91.69 100 HIS A CA 1
ATOM 820 C C . HIS A 1 100 ? -0.875 -4.074 13.172 1.00 91.69 100 HIS A C 1
ATOM 822 O O . HIS A 1 100 ? -1.237 -2.978 13.592 1.00 91.69 100 HIS A O 1
ATOM 828 N N . CYS A 1 101 ? 0.239 -4.228 12.449 1.00 91.81 101 CYS A N 1
ATOM 829 C CA . CYS A 1 101 ? 1.153 -3.131 12.112 1.00 91.81 101 CYS A CA 1
ATOM 830 C C . CYS A 1 101 ? 0.444 -1.980 11.386 1.00 91.81 101 CYS A C 1
ATOM 832 O O . CYS A 1 101 ? 0.649 -0.821 11.718 1.00 91.81 101 CYS A O 1
ATOM 834 N N . LEU A 1 102 ? -0.455 -2.292 10.454 1.00 91.38 102 LEU A N 1
ATOM 835 C CA . LEU A 1 102 ? -1.279 -1.320 9.736 1.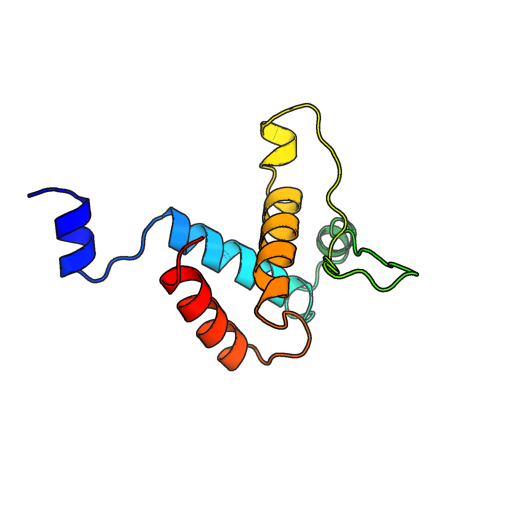00 91.38 102 LEU A CA 1
ATOM 836 C C . LEU A 1 102 ? -2.187 -0.507 10.673 1.00 91.38 102 LEU A C 1
ATOM 838 O O . LEU A 1 102 ? -2.399 0.687 10.472 1.00 91.38 102 LEU A O 1
ATOM 842 N N . THR A 1 103 ? -2.760 -1.159 11.685 1.00 91.00 103 THR A N 1
ATOM 843 C CA . THR A 1 103 ? -3.620 -0.486 12.664 1.00 91.00 103 THR A CA 1
ATOM 844 C C . THR A 1 103 ? -2.809 0.480 13.520 1.00 91.00 103 THR A C 1
ATOM 846 O O . THR A 1 103 ? -3.263 1.599 13.745 1.00 91.00 103 THR A O 1
ATOM 849 N N . GLU A 1 104 ? -1.606 0.078 13.926 1.00 91.56 104 GLU A N 1
ATOM 850 C CA . GLU A 1 104 ? -0.672 0.918 14.681 1.00 91.56 104 GLU A CA 1
ATOM 851 C C . GLU A 1 104 ? -0.128 2.080 13.838 1.00 91.56 104 GLU A C 1
ATOM 853 O O . GLU A 1 104 ? -0.153 3.219 14.290 1.00 91.56 10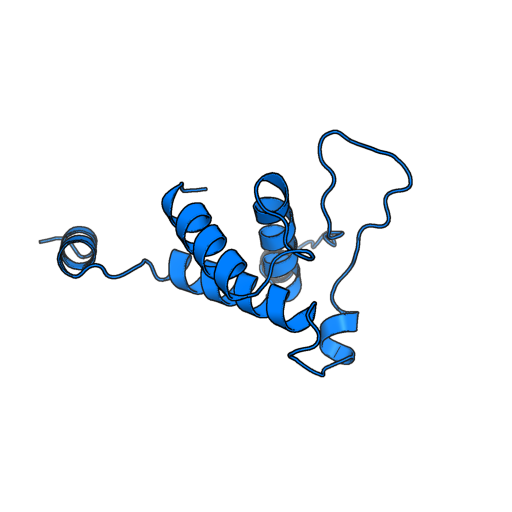4 GLU A O 1
ATOM 858 N N . TYR A 1 105 ? 0.248 1.833 12.581 1.00 90.75 105 TYR A N 1
ATOM 859 C CA . TYR A 1 105 ? 0.687 2.872 11.643 1.00 90.75 105 TYR A CA 1
ATOM 860 C C . TYR A 1 105 ? -0.362 3.981 11.484 1.00 90.75 105 TYR A C 1
ATOM 862 O O . TYR A 1 105 ? -0.048 5.161 11.581 1.00 90.75 105 TYR A O 1
ATOM 870 N N . VAL A 1 106 ? -1.634 3.611 11.310 1.00 89.62 106 VAL A N 1
ATOM 871 C CA . VAL A 1 106 ? -2.725 4.591 11.192 1.00 89.62 106 VAL A CA 1
ATOM 872 C C . VAL A 1 106 ? -2.988 5.326 12.510 1.00 89.62 106 VAL A C 1
ATOM 874 O O . VAL A 1 106 ? -3.359 6.495 12.491 1.00 89.62 106 VAL A O 1
ATOM 877 N N . ARG A 1 107 ? -2.807 4.660 13.657 1.00 84.81 107 ARG A N 1
ATOM 878 C CA . ARG A 1 107 ? -2.984 5.270 14.985 1.00 84.81 107 ARG A CA 1
ATOM 879 C C . ARG A 1 107 ? -1.901 6.281 15.324 1.00 84.81 107 ARG A C 1
ATOM 881 O O . ARG A 1 107 ? -2.216 7.293 15.940 1.00 84.81 107 ARG A O 1
ATOM 888 N N . ASN A 1 108 ? -0.662 6.001 14.933 1.00 81.69 108 ASN A N 1
ATOM 889 C CA . ASN A 1 108 ? 0.482 6.852 15.246 1.00 81.69 108 ASN A CA 1
ATOM 890 C C . ASN A 1 108 ? 0.456 8.186 14.496 1.00 81.69 108 ASN A C 1
ATOM 892 O O . ASN A 1 108 ? 1.191 9.091 14.879 1.00 81.69 108 ASN A O 1
ATOM 896 N N . GLY A 1 109 ? -0.439 8.329 13.511 1.00 67.38 109 GLY A N 1
ATOM 897 C CA . GLY A 1 109 ? -0.534 9.520 12.683 1.00 67.38 109 GLY A CA 1
ATOM 898 C C . GLY A 1 109 ? 0.675 9.628 11.758 1.00 67.38 109 GLY A C 1
ATOM 899 O O . GLY A 1 109 ? 1.804 9.332 12.138 1.00 67.38 109 GLY A O 1
ATOM 900 N N . ARG A 1 110 ? 0.424 10.025 10.514 1.00 53.31 110 ARG A N 1
ATOM 901 C CA . ARG A 1 110 ? 1.488 10.584 9.677 1.00 53.31 110 ARG A CA 1
ATOM 902 C C . ARG A 1 110 ? 2.059 11.845 10.311 1.00 53.31 110 ARG A C 1
ATOM 904 O O . ARG A 1 110 ? 1.243 12.615 10.868 1.00 53.31 110 ARG A O 1
#

Solvent-accessible surface area (backbone atoms only — not comparable to full-a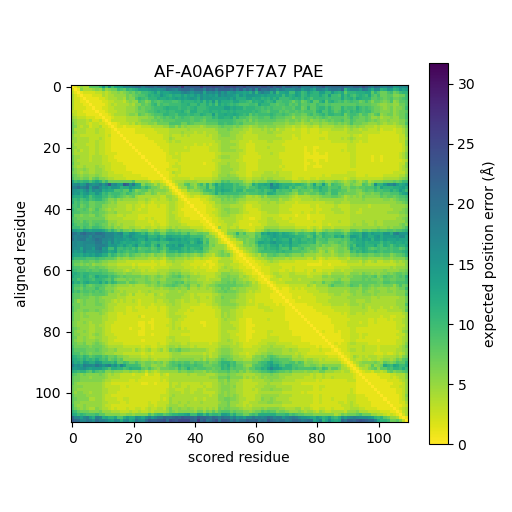tom values): 6744 Å² total; per-residue (Å²): 136,56,73,66,60,52,27,61,78,68,72,50,78,50,72,67,54,50,50,54,51,50,40,52,52,50,52,40,34,50,70,69,57,75,45,92,45,69,72,66,50,69,71,60,44,70,41,85,68,94,65,93,53,99,74,73,50,60,40,50,79,81,88,55,97,42,69,68,55,50,64,27,69,69,48,39,36,42,53,49,48,29,62,47,50,77,81,41,75,73,80,90,47,58,70,70,60,42,53,51,53,52,53,49,54,61,68,69,52,132

Organism: NCBI:txid50390

Radius of gyration: 15.61 Å; Cα contacts (8 Å, |Δi|>4): 84; chains: 1; bounding box: 46×32×36 Å

Sequence (110 aa):
MSSVELRSRLNISSLEDYRTKCDLIFLYKLLDHTTDCSDLLSLINFRCSTRILRDMPVFSIKHYHTNYGKFSPINRIQTLGNDFSQSYDLVDTGFVRFKHCLTEYVRNGR

Mean predicted aligned error: 5.53 Å